Protein AF-A0A972X1H7-F1 (afdb_monomer_lite)

Structure (mmCIF, N/CA/C/O backbone):
data_AF-A0A972X1H7-F1
#
_entry.id   AF-A0A972X1H7-F1
#
loop_
_atom_site.group_PDB
_atom_site.id
_atom_site.type_symbol
_atom_site.label_atom_id
_atom_site.label_alt_id
_atom_site.label_comp_id
_atom_site.label_asym_id
_atom_site.label_entity_id
_atom_site.label_seq_id
_atom_site.pdbx_PDB_ins_code
_atom_site.Cartn_x
_atom_site.Cartn_y
_atom_site.Cartn_z
_atom_site.occupancy
_atom_site.B_iso_or_equiv
_atom_site.auth_seq_id
_atom_site.auth_comp_id
_atom_site.auth_asym_id
_atom_site.auth_atom_id
_atom_site.pdbx_PDB_model_num
ATOM 1 N N . MET A 1 1 ? -5.690 -9.363 20.607 1.00 67.50 1 MET A N 1
ATOM 2 C CA . MET A 1 1 ? -4.948 -9.889 19.438 1.00 67.50 1 MET A CA 1
ATOM 3 C C . MET A 1 1 ? -5.250 -8.950 18.288 1.00 67.50 1 MET A C 1
ATOM 5 O O . MET A 1 1 ? -6.423 -8.693 18.075 1.00 67.50 1 MET A O 1
ATOM 9 N N . ALA A 1 2 ? -4.241 -8.371 17.631 1.00 84.19 2 ALA A N 1
ATOM 10 C CA . ALA A 1 2 ? -4.492 -7.419 16.547 1.00 84.19 2 ALA A CA 1
ATOM 11 C C . ALA A 1 2 ? -5.138 -8.133 15.351 1.00 84.19 2 ALA A C 1
ATOM 13 O O . ALA A 1 2 ? -4.669 -9.194 14.931 1.00 84.19 2 ALA A O 1
ATOM 14 N N . MET A 1 3 ? -6.202 -7.545 14.819 1.00 92.31 3 MET A N 1
ATOM 15 C CA . MET A 1 3 ? -6.862 -7.983 13.600 1.00 92.31 3 MET A CA 1
ATOM 16 C C . MET A 1 3 ? -6.090 -7.494 12.382 1.00 92.31 3 MET A C 1
ATOM 18 O O . MET A 1 3 ? -5.528 -6.396 12.374 1.00 92.31 3 MET A O 1
ATOM 22 N N . ARG A 1 4 ? -6.061 -8.327 11.345 1.00 93.44 4 ARG A N 1
ATOM 23 C CA . ARG A 1 4 ? -5.330 -8.059 10.109 1.00 93.44 4 ARG A CA 1
ATOM 24 C C . ARG A 1 4 ? -6.189 -8.434 8.921 1.00 93.44 4 ARG A C 1
ATOM 26 O O . ARG A 1 4 ? -6.821 -9.488 8.931 1.00 93.44 4 ARG A O 1
ATOM 33 N N . TYR A 1 5 ? -6.170 -7.604 7.890 1.00 94.44 5 TYR A N 1
ATOM 34 C CA . TYR A 1 5 ? -6.835 -7.907 6.630 1.00 94.44 5 TYR A CA 1
ATOM 35 C C . TYR A 1 5 ? -5.953 -7.525 5.447 1.00 94.44 5 TYR A C 1
ATOM 37 O O . TYR A 1 5 ? -5.309 -6.479 5.446 1.00 94.44 5 TYR A O 1
ATOM 45 N N . ILE A 1 6 ? -5.918 -8.385 4.429 1.00 95.50 6 ILE A N 1
ATOM 46 C CA . ILE A 1 6 ? -5.107 -8.171 3.231 1.00 95.50 6 ILE A CA 1
ATOM 47 C C . ILE A 1 6 ? -6.014 -7.694 2.102 1.00 95.50 6 ILE A C 1
ATOM 49 O O . ILE A 1 6 ? -6.806 -8.456 1.549 1.00 95.50 6 ILE A O 1
ATOM 53 N N . ILE A 1 7 ? -5.833 -6.441 1.706 1.00 94.81 7 ILE A N 1
ATOM 54 C CA . ILE A 1 7 ? -6.472 -5.855 0.533 1.00 94.81 7 ILE A CA 1
ATOM 55 C C . ILE A 1 7 ? -5.593 -6.159 -0.680 1.00 94.81 7 ILE A C 1
ATOM 57 O O . ILE A 1 7 ? -4.472 -5.659 -0.787 1.00 94.81 7 ILE A O 1
ATOM 61 N N . ARG A 1 8 ? -6.089 -6.968 -1.620 1.00 94.62 8 ARG A N 1
ATOM 62 C CA . ARG A 1 8 ? -5.403 -7.212 -2.900 1.00 94.62 8 ARG A CA 1
ATOM 63 C C . ARG A 1 8 ? -5.686 -6.064 -3.867 1.00 94.62 8 ARG A C 1
ATOM 65 O O . ARG A 1 8 ? -6.845 -5.743 -4.117 1.00 94.62 8 ARG A O 1
ATOM 72 N N . ARG A 1 9 ? -4.641 -5.454 -4.433 1.00 93.50 9 ARG A N 1
ATOM 73 C CA . ARG A 1 9 ? -4.788 -4.340 -5.383 1.00 93.50 9 ARG A CA 1
ATOM 74 C C . ARG A 1 9 ? -5.001 -4.884 -6.795 1.00 93.50 9 ARG A C 1
ATOM 76 O O . ARG A 1 9 ? -4.234 -5.723 -7.253 1.00 93.50 9 ARG A O 1
ATOM 83 N N . GLN A 1 10 ? -6.016 -4.380 -7.500 1.00 89.06 10 GLN A N 1
ATOM 84 C CA . GLN A 1 10 ? -6.270 -4.764 -8.897 1.00 89.06 10 GLN A CA 1
ATOM 85 C C . GLN A 1 10 ? -5.233 -4.168 -9.859 1.00 89.06 10 GLN A C 1
ATOM 87 O O . GLN A 1 10 ? -4.756 -4.854 -10.757 1.00 89.06 10 GLN A O 1
ATOM 92 N N . ASN A 1 11 ? -4.854 -2.901 -9.659 1.00 91.94 11 ASN A N 1
ATOM 93 C CA . ASN A 1 11 ? -3.823 -2.231 -10.449 1.00 91.94 11 ASN A CA 1
ATOM 94 C C . ASN A 1 11 ? -2.556 -2.043 -9.607 1.00 91.94 11 ASN A C 1
ATOM 96 O O . ASN A 1 11 ? -2.388 -1.042 -8.913 1.00 91.94 11 ASN A O 1
ATOM 100 N N . THR A 1 12 ? -1.675 -3.041 -9.650 1.00 95.00 12 THR A N 1
ATOM 101 C CA . THR A 1 12 ? -0.489 -3.094 -8.789 1.00 95.00 12 THR A CA 1
ATOM 102 C C . THR A 1 12 ? 0.607 -2.105 -9.193 1.00 95.00 12 THR A C 1
ATOM 104 O O . THR A 1 12 ? 1.441 -1.759 -8.363 1.00 95.00 12 THR A O 1
ATOM 107 N N . GLU A 1 13 ? 0.621 -1.659 -10.452 1.00 94.12 13 GLU A N 1
ATOM 108 C CA . GLU A 1 13 ? 1.636 -0.757 -11.026 1.00 94.12 13 GLU A CA 1
ATOM 109 C C . GLU A 1 13 ? 1.281 0.725 -10.827 1.00 94.12 13 GLU A C 1
ATOM 111 O O . GLU A 1 13 ? 2.165 1.573 -10.711 1.00 94.12 13 GLU A O 1
ATOM 116 N N . ASN A 1 14 ? -0.010 1.060 -10.734 1.00 94.56 14 ASN A N 1
ATOM 117 C CA . ASN A 1 14 ? -0.428 2.415 -10.393 1.00 94.56 14 ASN A CA 1
ATOM 118 C C . ASN A 1 14 ? -0.206 2.666 -8.896 1.00 94.56 14 ASN A C 1
ATOM 120 O O . ASN A 1 14 ? -0.884 2.073 -8.065 1.00 94.56 14 ASN A O 1
ATOM 124 N N . LEU A 1 15 ? 0.734 3.548 -8.552 1.00 95.44 15 LEU A N 1
ATOM 125 C CA . LEU A 1 15 ? 1.052 3.920 -7.163 1.00 95.44 15 LEU A CA 1
ATOM 126 C C . LEU A 1 15 ? 0.582 5.345 -6.814 1.00 95.44 15 LEU A C 1
ATOM 128 O O . LEU A 1 15 ? 1.058 5.931 -5.847 1.00 95.44 15 LEU A O 1
ATOM 132 N N . THR A 1 16 ? -0.287 5.954 -7.627 1.00 93.62 16 THR A N 1
ATOM 133 C CA . THR A 1 16 ? -0.686 7.370 -7.484 1.00 93.62 16 THR A CA 1
ATOM 134 C C . THR A 1 16 ? -1.419 7.644 -6.171 1.00 93.62 16 THR A C 1
ATOM 136 O O . THR A 1 16 ? -1.173 8.656 -5.525 1.00 93.62 16 THR A O 1
ATOM 139 N N . ASP A 1 17 ? -2.311 6.741 -5.778 1.00 91.38 17 ASP A N 1
ATOM 140 C CA . ASP A 1 17 ? -2.990 6.716 -4.482 1.00 91.38 17 ASP A CA 1
ATOM 141 C C . ASP A 1 17 ? -1.985 6.626 -3.328 1.00 91.38 17 ASP A C 1
ATOM 143 O O . ASP A 1 17 ? -2.036 7.435 -2.405 1.00 91.38 17 ASP A O 1
ATOM 147 N N . ILE A 1 18 ? -1.016 5.713 -3.424 1.00 94.31 18 ILE A N 1
ATOM 148 C CA . ILE A 1 18 ? -0.030 5.499 -2.360 1.00 94.31 18 ILE A CA 1
ATOM 149 C C . ILE A 1 18 ? 0.928 6.690 -2.242 1.00 94.31 18 ILE A C 1
ATOM 151 O O . ILE A 1 18 ? 1.273 7.071 -1.133 1.00 94.31 18 ILE A O 1
ATOM 155 N N . ARG A 1 19 ? 1.310 7.341 -3.349 1.00 94.56 19 ARG A N 1
ATOM 156 C CA . ARG A 1 19 ? 2.132 8.571 -3.323 1.00 94.56 19 ARG A CA 1
ATOM 157 C C . ARG A 1 19 ? 1.447 9.748 -2.635 1.00 94.56 19 ARG A C 1
ATOM 159 O O . ARG A 1 19 ? 2.127 10.611 -2.092 1.00 94.56 19 ARG A O 1
ATOM 166 N N . ARG A 1 20 ? 0.112 9.810 -2.676 1.00 92.06 20 ARG A N 1
ATOM 167 C CA . ARG A 1 20 ? -0.646 10.837 -1.942 1.00 92.06 20 ARG A CA 1
ATOM 168 C C . ARG A 1 20 ? -0.607 10.585 -0.439 1.00 92.06 20 ARG A C 1
ATOM 170 O O . ARG A 1 20 ? -0.599 11.542 0.323 1.00 92.06 20 ARG A O 1
ATOM 177 N N . GLU A 1 21 ? -0.569 9.317 -0.043 1.00 90.88 21 GLU A N 1
ATOM 178 C CA . GLU A 1 21 ? -0.514 8.907 1.359 1.00 90.88 21 GLU A CA 1
ATOM 179 C C . GLU A 1 21 ? 0.912 8.973 1.930 1.00 90.88 21 GLU A C 1
ATOM 181 O O . GLU A 1 21 ? 1.131 9.425 3.050 1.00 90.88 21 GLU A O 1
ATOM 186 N N . VAL A 1 22 ? 1.894 8.538 1.141 1.00 94.31 22 VAL A N 1
ATOM 187 C CA . VAL A 1 22 ? 3.313 8.471 1.487 1.00 94.31 22 VAL A CA 1
ATOM 188 C C . VAL A 1 22 ? 4.055 9.480 0.616 1.00 94.31 22 VAL A C 1
ATOM 190 O O . VAL A 1 22 ? 4.527 9.167 -0.476 1.00 94.31 22 VAL A O 1
ATOM 193 N N . SER A 1 23 ? 4.157 10.719 1.091 1.00 90.94 23 SER A N 1
ATOM 194 C CA . SER A 1 23 ? 4.721 11.836 0.316 1.00 90.94 23 SER A CA 1
ATOM 195 C C . SER A 1 23 ? 6.190 11.640 -0.084 1.00 90.94 23 SER A C 1
ATOM 197 O O . SER A 1 23 ? 6.626 12.149 -1.112 1.00 90.94 23 SER A O 1
ATOM 199 N N . ASN A 1 24 ? 6.954 10.869 0.690 1.00 94.12 24 ASN A N 1
ATOM 200 C CA . ASN A 1 24 ? 8.348 10.518 0.416 1.00 94.12 24 ASN A CA 1
ATOM 201 C C . ASN A 1 24 ? 8.507 9.114 -0.202 1.00 94.12 24 ASN A C 1
ATOM 203 O O . ASN A 1 24 ? 9.587 8.530 -0.106 1.00 94.12 24 ASN A O 1
ATOM 207 N N . LEU A 1 25 ? 7.456 8.558 -0.820 1.00 95.69 25 LEU A N 1
ATOM 208 C CA . LEU A 1 25 ? 7.452 7.177 -1.315 1.00 95.69 25 LEU A CA 1
ATOM 209 C C . LEU A 1 25 ? 8.627 6.873 -2.247 1.00 95.69 25 LEU A C 1
ATOM 211 O O . LEU A 1 25 ? 9.315 5.875 -2.057 1.00 95.69 25 LEU A O 1
ATOM 215 N N . ASP A 1 26 ? 8.875 7.731 -3.236 1.00 93.81 26 ASP A N 1
ATOM 216 C CA . ASP A 1 26 ? 9.918 7.481 -4.235 1.00 93.81 26 ASP A CA 1
ATOM 217 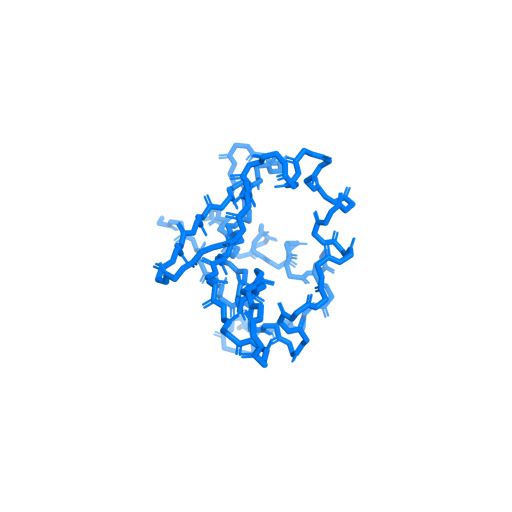C C . ASP A 1 26 ? 11.335 7.525 -3.615 1.00 93.81 26 ASP A C 1
ATOM 219 O O . ASP A 1 26 ? 12.240 6.851 -4.103 1.00 93.81 26 ASP A O 1
ATOM 223 N N . ILE A 1 27 ? 11.519 8.240 -2.495 1.00 94.88 27 ILE A N 1
ATOM 224 C CA . ILE A 1 27 ? 12.771 8.223 -1.719 1.00 94.88 27 ILE A CA 1
ATOM 225 C C . ILE A 1 27 ? 12.915 6.886 -0.985 1.00 94.88 27 ILE A C 1
ATOM 227 O O . ILE A 1 27 ? 13.981 6.284 -1.025 1.00 94.88 27 ILE A O 1
ATOM 231 N N . GLN A 1 28 ? 11.845 6.405 -0.342 1.00 95.31 28 GLN A N 1
ATOM 232 C CA . GLN A 1 28 ? 11.867 5.139 0.403 1.00 95.31 28 GLN A CA 1
ATOM 233 C C . GLN A 1 28 ? 12.049 3.913 -0.501 1.00 95.31 28 GLN A C 1
ATOM 235 O O . GLN A 1 28 ? 12.669 2.925 -0.107 1.00 95.31 28 GLN A O 1
ATOM 240 N N . LEU A 1 29 ? 11.470 3.957 -1.701 1.00 95.56 29 LEU A N 1
ATOM 241 C CA . LEU A 1 29 ? 11.554 2.868 -2.667 1.00 95.56 29 LEU A CA 1
ATOM 242 C C . LEU A 1 29 ? 12.886 2.838 -3.419 1.00 95.56 29 LEU A C 1
ATOM 244 O O . LEU A 1 29 ? 13.287 1.769 -3.873 1.00 95.56 29 LEU A O 1
ATOM 248 N N . GLU A 1 30 ? 13.568 3.977 -3.541 1.00 94.56 30 GLU A N 1
ATOM 249 C CA . GLU A 1 30 ? 14.798 4.113 -4.322 1.00 94.56 30 GLU A CA 1
ATOM 250 C C . GLU A 1 30 ? 14.604 3.670 -5.793 1.00 94.56 30 GLU A C 1
ATOM 252 O O . GLU A 1 30 ? 13.497 3.399 -6.282 1.00 94.56 30 GLU A O 1
ATOM 257 N N . LYS A 1 31 ? 15.704 3.600 -6.550 1.00 95.25 31 LYS A N 1
ATOM 258 C CA . LYS A 1 31 ? 15.674 3.111 -7.930 1.00 95.25 31 LYS A CA 1
ATOM 259 C C . LYS A 1 31 ? 15.347 1.603 -7.951 1.00 95.25 31 LYS A C 1
ATOM 261 O O . LYS A 1 3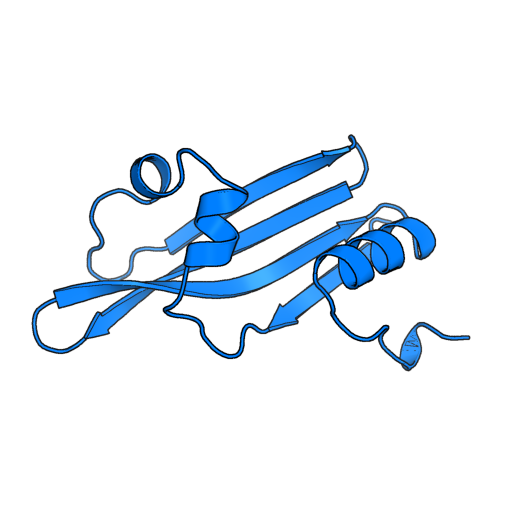1 ? 16.051 0.835 -7.294 1.00 95.25 31 LYS A O 1
ATOM 266 N N . PRO A 1 32 ? 14.346 1.152 -8.732 1.00 96.69 32 PRO A N 1
ATOM 267 C CA . PRO A 1 32 ? 14.000 -0.264 -8.822 1.00 96.69 32 PRO A CA 1
ATOM 268 C C . PRO A 1 32 ? 15.131 -1.090 -9.457 1.00 96.69 32 PRO A C 1
ATOM 270 O O . PRO A 1 32 ? 15.770 -0.661 -10.423 1.00 96.69 32 PRO A O 1
ATOM 273 N N . GLY A 1 33 ? 15.340 -2.294 -8.926 1.00 96.38 33 GLY A N 1
ATOM 274 C CA . GLY A 1 33 ? 16.314 -3.283 -9.391 1.00 96.38 33 GLY A CA 1
ATOM 275 C C . GLY A 1 33 ? 15.775 -4.706 -9.251 1.00 96.38 33 GLY A C 1
ATOM 276 O O . GLY A 1 33 ? 14.689 -4.900 -8.716 1.00 96.38 33 GLY A O 1
ATOM 277 N N . ASP A 1 34 ? 16.513 -5.696 -9.748 1.00 96.12 34 ASP A N 1
ATOM 278 C CA . ASP A 1 34 ? 16.071 -7.095 -9.739 1.00 96.12 34 ASP A CA 1
ATOM 279 C C . ASP A 1 34 ? 15.891 -7.635 -8.309 1.00 96.12 34 ASP A C 1
ATOM 281 O O . ASP A 1 34 ? 16.745 -7.446 -7.442 1.00 96.12 34 ASP A O 1
ATOM 285 N N . GLY A 1 35 ? 14.765 -8.305 -8.059 1.00 93.06 35 GLY A N 1
ATOM 286 C CA . GLY A 1 35 ? 14.478 -8.995 -6.801 1.00 93.06 35 GLY A CA 1
ATOM 287 C C . GLY A 1 35 ? 14.193 -8.097 -5.592 1.00 93.06 35 GLY A C 1
ATOM 288 O O . GLY A 1 35 ? 14.007 -8.608 -4.486 1.00 93.06 35 GLY A O 1
ATOM 289 N N . TYR A 1 36 ? 14.129 -6.775 -5.760 1.00 96.94 36 TYR A N 1
ATOM 290 C CA . TYR A 1 36 ? 13.922 -5.857 -4.639 1.00 96.94 36 TYR A CA 1
ATOM 291 C C . TYR A 1 36 ? 12.508 -5.954 -4.062 1.00 96.94 36 TYR A C 1
ATOM 293 O O . TYR A 1 36 ? 11.519 -6.063 -4.794 1.00 96.94 36 TYR A O 1
ATOM 301 N N . ARG A 1 37 ? 12.430 -5.870 -2.729 1.00 97.00 37 ARG A N 1
ATOM 302 C CA . ARG A 1 37 ? 11.198 -5.829 -1.933 1.00 97.00 37 ARG A CA 1
ATOM 303 C C . ARG A 1 37 ? 11.310 -4.763 -0.847 1.00 97.00 37 ARG A C 1
ATOM 305 O O . ARG A 1 37 ? 12.399 -4.543 -0.304 1.00 97.00 37 ARG A O 1
ATOM 312 N N . ARG A 1 38 ? 10.193 -4.107 -0.538 1.00 96.50 38 ARG A N 1
ATOM 313 C CA . ARG A 1 38 ? 10.072 -3.110 0.536 1.00 96.50 38 ARG A CA 1
ATOM 314 C C . ARG A 1 38 ? 8.687 -3.221 1.164 1.00 96.50 38 ARG A C 1
ATOM 316 O O . ARG A 1 38 ? 7.713 -3.467 0.460 1.00 96.50 38 ARG A O 1
ATOM 323 N N . ALA A 1 39 ? 8.612 -3.008 2.468 1.00 96.44 39 ALA A N 1
ATOM 324 C CA . ALA A 1 39 ? 7.357 -2.826 3.180 1.00 96.44 39 ALA A CA 1
ATOM 325 C C . ALA A 1 39 ? 7.377 -1.424 3.782 1.00 96.44 39 ALA A C 1
ATOM 327 O O . ALA A 1 39 ? 8.350 -1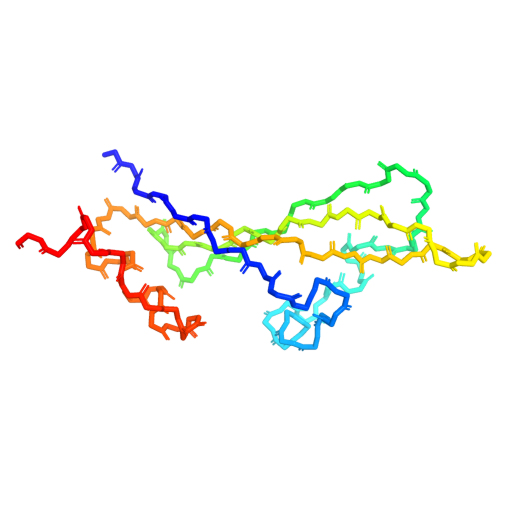.060 4.442 1.00 96.44 39 ALA A O 1
ATOM 328 N N . ILE A 1 40 ? 6.340 -0.639 3.511 1.00 96.88 40 ILE A N 1
ATOM 329 C CA . ILE A 1 40 ? 6.212 0.718 4.044 1.00 96.88 40 ILE A CA 1
ATOM 330 C C . ILE A 1 40 ? 4.967 0.751 4.908 1.00 96.88 40 ILE A C 1
ATOM 332 O O . ILE A 1 40 ? 3.871 0.485 4.421 1.00 96.88 40 ILE A O 1
ATOM 336 N N . GLU A 1 41 ? 5.148 1.061 6.186 1.00 95.81 41 GLU A N 1
ATOM 337 C CA . GLU A 1 41 ? 4.055 1.193 7.139 1.00 95.81 41 GLU A CA 1
ATOM 338 C C . GLU A 1 41 ? 3.634 2.656 7.279 1.00 95.81 41 GLU A C 1
ATOM 340 O O . GLU A 1 41 ? 4.463 3.556 7.422 1.00 95.81 41 GLU A O 1
ATOM 345 N N . VAL A 1 42 ? 2.324 2.881 7.260 1.00 96.12 42 VAL A N 1
ATOM 346 C CA . VAL A 1 42 ? 1.691 4.158 7.572 1.00 96.12 42 VAL A CA 1
ATOM 347 C C . VAL A 1 42 ? 0.814 3.956 8.797 1.00 96.12 42 VAL A C 1
ATOM 349 O O . VAL A 1 42 ? -0.205 3.267 8.733 1.00 96.12 42 VAL A O 1
ATOM 352 N N . ALA A 1 43 ? 1.212 4.559 9.914 1.00 95.25 43 ALA A N 1
ATOM 353 C CA . ALA A 1 43 ? 0.411 4.592 11.128 1.00 95.25 43 ALA A CA 1
ATOM 354 C C . ALA A 1 43 ? -0.605 5.740 11.055 1.00 95.25 43 ALA A C 1
ATOM 356 O O . ALA A 1 43 ? -0.237 6.901 10.882 1.00 95.25 43 ALA A O 1
ATOM 357 N N . TYR A 1 44 ? -1.886 5.411 11.207 1.00 93.25 44 TYR A N 1
ATOM 358 C CA . TYR A 1 44 ? -2.978 6.383 11.303 1.00 93.25 44 TYR A CA 1
ATOM 359 C C . TYR A 1 44 ? -3.254 6.773 12.750 1.00 93.25 44 TYR A C 1
ATOM 361 O O . TYR A 1 44 ? -3.540 7.928 13.052 1.00 93.25 44 TYR A O 1
ATOM 369 N N . THR A 1 45 ? -3.156 5.793 13.644 1.00 93.62 45 THR A N 1
ATOM 370 C CA . THR A 1 45 ? -3.204 5.942 15.100 1.00 93.62 45 THR A CA 1
ATOM 371 C C . THR A 1 45 ? -2.255 4.904 15.716 1.00 93.62 45 THR A C 1
ATOM 373 O O . THR A 1 45 ? -1.797 4.008 15.002 1.00 93.62 45 THR A O 1
ATOM 376 N N . PRO A 1 46 ? -1.985 4.941 17.036 1.00 92.44 46 PRO A N 1
ATOM 377 C CA . PRO A 1 46 ? -1.186 3.901 17.694 1.00 92.44 46 PRO A CA 1
ATOM 378 C C . PRO A 1 46 ? -1.742 2.475 17.544 1.00 92.44 46 PRO A C 1
ATOM 380 O O . PRO A 1 46 ? -1.005 1.511 17.717 1.00 92.44 46 PRO A O 1
ATOM 383 N N . SER A 1 47 ? -3.032 2.338 17.229 1.00 93.00 47 SER A N 1
ATOM 384 C CA . SER A 1 47 ? -3.740 1.061 17.108 1.00 93.00 47 SER A CA 1
ATOM 385 C C . SER A 1 47 ? -4.228 0.753 15.689 1.00 93.00 47 SER A C 1
ATOM 387 O O . SER A 1 47 ? -4.935 -0.238 15.503 1.00 93.00 47 SER A O 1
ATOM 389 N N . ARG A 1 48 ? -3.904 1.593 14.692 1.00 95.75 48 ARG A N 1
ATOM 390 C CA . ARG A 1 48 ? -4.360 1.452 13.299 1.00 95.75 48 ARG A CA 1
ATOM 391 C C . ARG A 1 48 ? -3.240 1.805 12.329 1.00 95.75 48 ARG A C 1
ATOM 393 O O . ARG A 1 48 ? -2.810 2.959 12.282 1.00 95.75 48 ARG A O 1
ATOM 400 N N . SER A 1 49 ? -2.828 0.851 11.503 1.00 96.75 49 SER A N 1
ATOM 401 C CA . SER A 1 49 ? -1.826 1.078 10.460 1.00 96.75 49 SER A CA 1
ATOM 402 C C . SER A 1 49 ? -2.143 0.330 9.166 1.00 96.75 49 SER A C 1
ATOM 404 O O . SER A 1 49 ? -2.972 -0.583 9.127 1.00 96.75 49 SER A O 1
ATOM 406 N N . ALA A 1 50 ? -1.512 0.766 8.079 1.00 97.06 50 ALA A N 1
ATOM 407 C CA . ALA A 1 50 ? -1.506 0.073 6.800 1.00 97.06 50 ALA A CA 1
ATOM 408 C C . ALA A 1 50 ? -0.067 -0.179 6.352 1.00 97.06 50 ALA A C 1
ATOM 410 O O . ALA A 1 50 ? 0.752 0.738 6.331 1.00 97.06 50 ALA A O 1
ATOM 411 N N . VAL A 1 51 ? 0.225 -1.412 5.952 1.00 97.06 51 VAL A N 1
ATOM 412 C CA . VAL A 1 51 ? 1.523 -1.829 5.427 1.00 97.06 51 VAL A CA 1
ATOM 413 C C . VAL A 1 51 ? 1.394 -2.093 3.932 1.00 97.06 51 VAL A C 1
ATOM 415 O O . VAL A 1 51 ? 0.704 -3.014 3.494 1.00 97.06 51 VAL A O 1
ATOM 418 N N . TYR A 1 52 ? 2.078 -1.279 3.137 1.00 97.38 52 TYR A N 1
ATOM 419 C CA . TYR A 1 52 ? 2.125 -1.383 1.684 1.00 97.38 52 TYR A CA 1
ATOM 420 C C . TYR A 1 52 ? 3.270 -2.311 1.276 1.00 97.38 52 TYR A C 1
ATOM 422 O O . TYR A 1 52 ? 4.436 -2.033 1.568 1.00 97.38 52 TYR A O 1
ATOM 430 N N . GLN A 1 53 ? 2.937 -3.414 0.601 1.00 97.25 53 GLN A N 1
ATOM 431 C CA . GLN A 1 53 ? 3.897 -4.453 0.228 1.00 97.25 53 GLN A CA 1
ATOM 432 C C . GLN A 1 53 ? 4.371 -4.265 -1.213 1.00 97.25 53 GLN A C 1
ATOM 434 O O . GLN A 1 53 ? 3.649 -4.559 -2.177 1.00 97.25 53 GLN A O 1
ATOM 439 N N . PHE A 1 54 ? 5.610 -3.800 -1.355 1.00 98.00 54 PHE A N 1
ATOM 440 C CA . PHE A 1 54 ? 6.236 -3.517 -2.636 1.00 98.00 54 PHE A CA 1
ATOM 441 C C . PHE A 1 54 ? 7.188 -4.620 -3.077 1.00 98.00 54 PHE A C 1
ATOM 443 O O . PHE A 1 54 ? 7.972 -5.173 -2.303 1.00 98.00 54 PHE A O 1
ATOM 450 N N . SER A 1 55 ? 7.175 -4.878 -4.377 1.00 97.75 55 SER A N 1
ATOM 451 C CA . SER A 1 55 ? 8.166 -5.705 -5.056 1.00 97.75 55 SER A CA 1
ATOM 452 C C . SER A 1 55 ? 8.492 -5.106 -6.413 1.00 97.75 55 SER A C 1
ATOM 454 O O . SER A 1 55 ? 7.746 -4.277 -6.934 1.00 97.75 55 SER A O 1
ATOM 456 N N . THR A 1 56 ? 9.618 -5.502 -6.980 1.00 98.00 56 THR A N 1
ATOM 457 C CA . THR A 1 56 ? 9.999 -5.101 -8.330 1.00 98.00 56 THR A CA 1
ATOM 458 C C . THR A 1 56 ? 9.550 -6.128 -9.356 1.00 98.00 56 THR A C 1
ATOM 460 O O . THR A 1 56 ? 9.533 -7.334 -9.110 1.00 98.00 56 THR A O 1
ATOM 463 N N . LYS A 1 57 ? 9.172 -5.633 -10.532 1.00 96.00 57 LYS A N 1
ATOM 464 C CA . LYS A 1 57 ? 8.773 -6.435 -11.688 1.00 96.00 57 LYS A CA 1
ATOM 465 C C . LYS A 1 57 ? 9.508 -5.923 -12.920 1.00 96.00 57 LYS A C 1
ATOM 467 O O . LYS A 1 57 ? 9.643 -4.713 -13.104 1.00 96.00 57 LYS A O 1
ATOM 472 N N . LYS A 1 58 ? 9.972 -6.838 -13.771 1.00 96.50 58 LYS A N 1
ATOM 473 C CA . LYS A 1 58 ? 10.591 -6.486 -15.051 1.00 96.50 58 LYS A CA 1
ATOM 474 C C . LYS A 1 58 ? 9.507 -6.186 -16.083 1.00 96.50 58 LYS A C 1
ATOM 476 O O . LYS A 1 58 ? 8.631 -7.019 -16.313 1.00 96.50 58 LYS A O 1
ATOM 481 N N . VAL A 1 59 ? 9.579 -5.019 -16.713 1.00 94.38 59 VAL A N 1
ATOM 482 C CA . VAL A 1 59 ? 8.699 -4.598 -17.809 1.00 94.38 59 V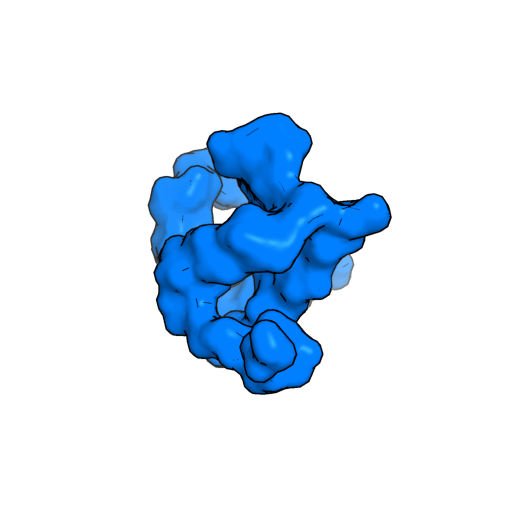AL A CA 1
ATOM 483 C C . VAL A 1 59 ? 9.586 -4.183 -18.979 1.00 94.38 59 VAL A C 1
ATOM 485 O O . VAL A 1 59 ? 10.239 -3.139 -18.957 1.00 94.38 59 VAL A O 1
ATOM 488 N N . GLY A 1 60 ? 9.672 -5.052 -19.988 1.00 93.75 60 GLY A N 1
ATOM 489 C CA . GLY A 1 60 ? 10.636 -4.905 -21.078 1.00 93.75 60 GLY A CA 1
ATOM 490 C C . GLY A 1 60 ? 12.079 -4.941 -20.561 1.00 93.75 60 GLY A C 1
ATOM 491 O O . GLY A 1 60 ? 12.527 -5.942 -19.998 1.00 93.75 60 GLY A O 1
ATOM 492 N N . THR A 1 61 ? 12.809 -3.843 -20.754 1.00 94.88 61 THR A N 1
ATOM 493 C CA . THR A 1 61 ? 14.202 -3.676 -20.305 1.00 94.88 61 THR A CA 1
ATOM 494 C C . THR A 1 61 ? 14.334 -2.956 -18.961 1.00 94.88 61 THR A C 1
ATOM 496 O O . THR A 1 61 ? 15.439 -2.884 -18.427 1.00 94.88 61 THR A O 1
ATOM 499 N N . ALA A 1 62 ? 13.235 -2.448 -18.398 1.00 95.31 62 ALA A N 1
ATOM 500 C CA . ALA A 1 62 ? 13.232 -1.687 -17.154 1.00 95.31 62 ALA A CA 1
ATOM 501 C C . ALA A 1 62 ? 12.655 -2.496 -15.984 1.00 95.31 62 ALA A C 1
ATOM 503 O O . ALA A 1 62 ? 11.846 -3.408 -16.165 1.00 95.31 62 ALA A O 1
ATOM 504 N N . TRP A 1 63 ? 13.056 -2.126 -14.770 1.00 97.44 63 TRP A N 1
ATOM 505 C CA . TRP A 1 63 ? 12.425 -2.578 -13.533 1.00 97.44 63 TRP A CA 1
ATOM 506 C C . TRP A 1 63 ? 11.471 -1.500 -13.036 1.00 97.44 63 TRP A C 1
ATOM 508 O O . TRP A 1 63 ? 11.796 -0.315 -13.087 1.00 97.44 63 TRP A O 1
ATOM 518 N N . VAL A 1 64 ? 10.305 -1.909 -12.546 1.00 96.50 64 VAL A N 1
ATOM 519 C CA . VAL A 1 64 ? 9.310 -1.012 -11.948 1.00 96.50 64 VAL A CA 1
ATOM 520 C C . VAL A 1 64 ? 8.905 -1.520 -10.574 1.00 96.50 64 VAL A C 1
ATOM 522 O O . VAL A 1 64 ? 8.929 -2.725 -10.318 1.00 96.50 64 VAL A O 1
ATOM 525 N N . TRP A 1 65 ? 8.513 -0.600 -9.698 1.00 97.88 65 TRP A N 1
ATOM 526 C CA . TRP A 1 65 ? 7.894 -0.935 -8.423 1.00 97.88 65 TRP A CA 1
ATOM 527 C C . TRP A 1 65 ? 6.417 -1.263 -8.615 1.00 97.88 65 TRP A C 1
ATOM 529 O O . TRP A 1 65 ? 5.688 -0.527 -9.278 1.00 97.88 65 TRP A O 1
ATOM 539 N N . ILE A 1 66 ? 5.975 -2.350 -7.992 1.00 97.44 66 ILE A N 1
ATOM 540 C CA . ILE A 1 66 ? 4.569 -2.727 -7.886 1.00 97.44 66 ILE A CA 1
ATOM 541 C C . ILE A 1 66 ? 4.192 -2.885 -6.419 1.00 97.44 66 ILE A C 1
ATOM 543 O O . ILE A 1 66 ? 4.987 -3.375 -5.620 1.00 97.44 66 ILE A O 1
ATOM 547 N N . CYS A 1 67 ? 2.964 -2.514 -6.074 1.00 97.69 67 CYS A N 1
ATOM 548 C CA . CYS A 1 67 ? 2.359 -2.793 -4.778 1.00 97.69 67 CYS A CA 1
ATOM 549 C C . CYS A 1 67 ? 1.195 -3.760 -4.985 1.00 97.69 67 CYS A C 1
ATOM 551 O O . CYS A 1 67 ? 0.188 -3.401 -5.601 1.00 97.69 67 CYS A O 1
ATOM 553 N N . SER A 1 68 ? 1.369 -4.998 -4.524 1.00 94.31 68 SER A N 1
ATOM 554 C CA . SER A 1 68 ? 0.424 -6.094 -4.789 1.00 94.31 68 SER A CA 1
ATOM 555 C C . SER A 1 68 ? -0.721 -6.145 -3.782 1.00 94.31 68 SER A C 1
ATOM 557 O O . SER A 1 68 ? -1.859 -6.471 -4.131 1.00 94.31 68 SER A O 1
ATOM 559 N N . CYS A 1 69 ? -0.438 -5.780 -2.536 1.00 96.31 69 CYS A N 1
ATOM 560 C CA . CYS A 1 69 ? -1.418 -5.755 -1.473 1.00 96.31 69 CYS A CA 1
ATOM 561 C C . CYS A 1 69 ? -1.099 -4.694 -0.420 1.00 96.31 69 CYS A C 1
ATOM 563 O O . CYS A 1 69 ? 0.022 -4.187 -0.322 1.00 96.31 69 CYS A O 1
ATOM 565 N N . ILE A 1 70 ? -2.130 -4.381 0.356 1.00 96.69 70 ILE A N 1
ATOM 566 C CA . ILE A 1 70 ? -2.074 -3.530 1.539 1.00 96.69 70 ILE A CA 1
ATOM 567 C C . ILE A 1 70 ? -2.546 -4.397 2.704 1.00 96.69 70 ILE A C 1
ATOM 569 O O . ILE A 1 70 ? -3.657 -4.926 2.664 1.00 96.69 70 ILE A O 1
ATOM 573 N N . GLU A 1 71 ? -1.705 -4.582 3.713 1.00 96.81 71 GLU A N 1
ATOM 574 C CA . GLU A 1 71 ? -2.105 -5.208 4.974 1.00 96.81 71 GLU A CA 1
ATOM 575 C C . GLU A 1 71 ? -2.604 -4.108 5.904 1.00 96.81 71 GLU A C 1
ATOM 577 O O . GLU A 1 71 ? -1.841 -3.227 6.286 1.00 96.81 71 GLU A O 1
ATOM 582 N N . VAL A 1 72 ? -3.889 -4.130 6.246 1.00 96.25 72 VAL A N 1
ATOM 583 C CA . VAL A 1 72 ? -4.452 -3.227 7.252 1.00 96.25 72 VAL A CA 1
ATOM 584 C C . VAL A 1 72 ? -4.458 -3.924 8.602 1.00 96.25 72 VAL A C 1
ATOM 586 O O . VAL A 1 72 ? -4.852 -5.088 8.704 1.00 96.25 72 VAL A O 1
ATOM 589 N N . VAL A 1 73 ? -4.003 -3.215 9.630 1.00 95.56 73 VAL A N 1
ATOM 590 C CA . VAL A 1 73 ? -3.848 -3.728 10.990 1.00 95.56 73 VAL A CA 1
ATOM 591 C C . VAL A 1 73 ? -4.638 -2.839 11.939 1.00 95.56 73 VAL A C 1
ATOM 593 O O . VAL A 1 73 ? -4.495 -1.616 11.914 1.00 95.56 73 VAL A O 1
ATOM 596 N N . ALA A 1 74 ? -5.473 -3.454 12.774 1.00 95.69 74 ALA A N 1
ATOM 597 C CA . ALA A 1 74 ? -6.260 -2.767 13.790 1.00 95.69 74 ALA A CA 1
ATOM 598 C C . ALA A 1 74 ? -6.360 -3.594 15.076 1.00 95.69 74 ALA A C 1
ATOM 600 O O . ALA A 1 74 ? -6.226 -4.814 15.060 1.00 95.69 74 ALA A O 1
ATOM 601 N N . GLU A 1 75 ? -6.621 -2.948 16.208 1.00 94.06 75 GLU A N 1
ATOM 602 C CA . GLU A 1 75 ? -6.792 -3.645 17.491 1.00 94.06 75 GLU A CA 1
ATOM 603 C C . GLU A 1 75 ? -8.103 -4.449 17.583 1.00 94.06 75 GLU A C 1
ATOM 605 O O . GLU A 1 75 ? -8.143 -5.477 18.257 1.00 94.06 75 GLU A O 1
ATOM 610 N N . ASN A 1 76 ? -9.156 -4.002 16.889 1.00 92.12 76 ASN A N 1
ATOM 611 C CA . ASN A 1 76 ? -10.507 -4.567 16.934 1.00 92.12 76 ASN A CA 1
ATOM 612 C C . ASN A 1 76 ? -11.249 -4.423 15.586 1.00 92.12 76 ASN A C 1
ATOM 614 O O . 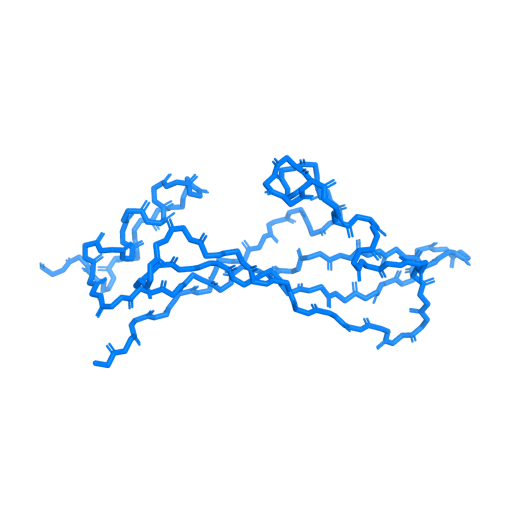ASN A 1 76 ? -10.751 -3.779 14.656 1.00 92.12 76 ASN A O 1
ATOM 618 N N . GLU A 1 77 ? -12.447 -5.011 15.492 1.00 91.75 77 GLU A N 1
ATOM 619 C CA . GLU A 1 77 ? -13.277 -5.031 14.274 1.00 91.75 77 GLU A CA 1
ATOM 620 C C . GLU A 1 77 ? -13.690 -3.635 13.820 1.00 91.75 77 GLU A C 1
ATOM 622 O O . GLU A 1 77 ? -13.593 -3.310 12.640 1.00 91.75 77 GLU A O 1
ATOM 627 N N . GLU A 1 78 ? -14.082 -2.775 14.759 1.00 91.88 78 GLU A N 1
ATOM 628 C CA . GLU A 1 78 ? -14.464 -1.393 14.470 1.00 91.88 78 GLU A CA 1
ATOM 629 C C . GLU A 1 78 ? -13.312 -0.623 13.803 1.00 91.88 78 GLU A C 1
ATOM 631 O O . GLU A 1 78 ? -13.489 0.049 12.780 1.00 91.88 78 GLU A O 1
ATOM 636 N N . GLY A 1 79 ? -12.100 -0.757 14.348 1.00 93.31 79 GLY A N 1
ATOM 637 C CA . GLY A 1 79 ? -10.898 -0.168 13.774 1.00 93.31 79 GLY A CA 1
ATOM 638 C C . GLY A 1 79 ? -10.574 -0.747 12.400 1.00 93.31 79 GLY A C 1
ATOM 639 O O . GLY A 1 79 ? -10.215 0.007 11.494 1.00 93.31 79 GLY A O 1
ATOM 640 N N . LEU A 1 80 ? -10.752 -2.059 12.224 1.00 93.88 80 LEU A N 1
ATOM 641 C CA . LEU A 1 80 ? -10.541 -2.726 10.944 1.00 93.88 80 LEU A CA 1
ATOM 642 C C . LEU A 1 80 ? -11.522 -2.202 9.887 1.00 93.88 80 LEU A C 1
ATOM 644 O O . LEU A 1 80 ? -11.097 -1.785 8.813 1.00 93.88 80 LEU A O 1
ATOM 648 N N . PHE A 1 81 ? -12.818 -2.147 10.197 1.00 93.88 81 PHE A N 1
ATOM 649 C CA . PHE A 1 81 ? -13.854 -1.646 9.292 1.00 93.88 81 PHE A CA 1
ATOM 650 C C . PHE A 1 81 ? -13.665 -0.176 8.939 1.00 93.88 81 PHE A C 1
ATOM 652 O O . PHE A 1 81 ? -13.853 0.186 7.779 1.00 93.88 81 PHE A O 1
ATOM 659 N N . THR A 1 82 ? -13.216 0.644 9.891 1.00 93.81 82 THR A N 1
ATOM 660 C CA . THR A 1 82 ? -12.854 2.043 9.619 1.00 93.81 82 THR A CA 1
ATOM 661 C C . THR A 1 82 ? -11.744 2.134 8.564 1.00 93.81 82 THR A C 1
ATOM 663 O O . THR A 1 82 ? -11.805 2.966 7.656 1.00 93.81 82 THR A O 1
ATOM 666 N N . LEU A 1 83 ? -10.723 1.271 8.647 1.00 94.19 83 LEU A N 1
ATOM 667 C CA . LEU A 1 83 ? -9.660 1.227 7.640 1.00 94.19 83 LEU A CA 1
ATOM 668 C C . LEU A 1 83 ? -10.187 0.732 6.291 1.00 94.19 83 LEU A C 1
ATOM 670 O O . LEU A 1 83 ? -9.880 1.340 5.268 1.00 94.19 83 LEU A O 1
ATOM 674 N N . LEU A 1 84 ? -11.005 -0.322 6.265 1.00 93.31 84 LEU A N 1
ATOM 675 C CA . LEU A 1 84 ? -11.583 -0.830 5.016 1.00 93.31 84 LEU A CA 1
ATOM 676 C C . LEU A 1 84 ? -12.434 0.224 4.300 1.00 93.31 84 LEU A C 1
ATOM 678 O O . LEU A 1 84 ? -12.311 0.375 3.085 1.00 93.31 84 LEU A O 1
ATOM 682 N N . GLU A 1 85 ? -13.213 1.010 5.042 1.00 93.56 85 GLU A N 1
ATOM 683 C CA . GLU A 1 85 ? -13.980 2.129 4.494 1.00 93.56 85 GLU A CA 1
ATOM 684 C C . GLU A 1 85 ? -13.066 3.209 3.894 1.00 93.56 85 GLU A C 1
ATOM 686 O O . GLU A 1 85 ? -13.287 3.639 2.758 1.00 93.56 85 GLU A O 1
ATOM 691 N N . LYS A 1 86 ? -11.975 3.581 4.583 1.00 91.31 86 LYS A N 1
ATOM 692 C CA . LYS A 1 86 ? -10.957 4.503 4.042 1.00 91.31 86 LYS A CA 1
ATOM 693 C C . LYS A 1 86 ? -10.372 3.997 2.718 1.00 91.31 86 LYS A C 1
ATOM 695 O O . LYS A 1 86 ? -10.170 4.792 1.799 1.00 91.31 86 LYS A O 1
ATOM 700 N N . PHE A 1 87 ? -10.124 2.691 2.604 1.00 91.56 87 PHE A N 1
ATOM 701 C CA . PHE A 1 87 ? -9.631 2.061 1.375 1.00 91.56 87 PHE A CA 1
ATOM 702 C C . PHE A 1 87 ? -10.733 1.733 0.355 1.00 91.56 87 PHE A C 1
ATOM 704 O O . PHE A 1 87 ? -10.418 1.234 -0.725 1.00 91.56 87 PHE A O 1
ATOM 711 N N . LYS A 1 88 ? -12.001 2.049 0.654 1.00 90.88 88 LYS A N 1
ATOM 712 C CA . LYS A 1 88 ? -13.174 1.758 -0.188 1.00 90.88 88 LYS A CA 1
ATOM 713 C C . LYS A 1 88 ? -13.294 0.273 -0.542 1.00 90.88 88 LYS A C 1
ATOM 715 O O . LYS A 1 88 ? -13.620 -0.082 -1.673 1.00 90.88 88 LYS A O 1
ATOM 720 N N . VAL A 1 89 ? -12.997 -0.587 0.427 1.00 90.25 89 VAL A N 1
ATOM 721 C CA . VAL A 1 89 ? -13.098 -2.043 0.312 1.00 90.25 89 VAL A CA 1
ATOM 722 C C . VAL A 1 89 ? -14.346 -2.505 1.047 1.00 90.25 89 VAL A C 1
ATOM 724 O O . VAL A 1 89 ? -14.621 -2.057 2.159 1.00 90.25 89 VAL A O 1
ATOM 727 N N . GLU A 1 90 ? -15.102 -3.405 0.424 1.00 87.38 90 GLU A N 1
ATOM 728 C CA . GLU A 1 90 ? -16.267 -4.015 1.060 1.00 87.38 90 GLU A CA 1
ATOM 729 C C . GLU A 1 90 ? -15.871 -4.760 2.337 1.00 87.38 90 GLU A C 1
ATOM 731 O O . GLU A 1 90 ? -14.817 -5.404 2.414 1.00 87.38 90 GLU A O 1
ATOM 736 N N . LYS A 1 91 ? -16.733 -4.673 3.354 1.00 86.62 91 LYS A N 1
ATOM 737 C CA . LYS A 1 91 ? -16.522 -5.389 4.610 1.00 86.62 91 LYS A CA 1
ATOM 738 C C . LYS A 1 91 ? -16.587 -6.898 4.338 1.00 86.62 91 LYS A C 1
ATOM 740 O O . LYS A 1 91 ? -17.509 -7.339 3.649 1.00 86.62 91 LYS A O 1
ATOM 745 N N . PRO A 1 92 ? -15.653 -7.705 4.861 1.00 81.88 92 PRO A N 1
ATOM 746 C CA . PRO A 1 92 ? -15.656 -9.135 4.613 1.00 81.88 92 PRO A CA 1
ATOM 747 C C . PRO A 1 92 ? -16.880 -9.754 5.279 1.00 81.88 92 PRO A C 1
ATOM 749 O O . PRO A 1 92 ? -17.077 -9.582 6.477 1.00 81.88 92 PRO A O 1
ATOM 752 N N . SER A 1 93 ? -17.687 -10.490 4.517 1.00 82.25 93 SER A N 1
ATOM 753 C CA . SER A 1 93 ? -18.964 -11.037 4.998 1.00 82.25 93 SER A CA 1
ATOM 754 C C . SER A 1 93 ? -18.829 -11.961 6.210 1.00 82.25 93 SER A C 1
ATOM 756 O O . SER A 1 93 ? -19.746 -12.048 7.006 1.00 82.25 93 SER A O 1
ATOM 758 N N . HIS A 1 94 ? -17.680 -12.618 6.370 1.00 78.94 94 HIS A N 1
ATOM 759 C CA . HIS A 1 94 ? -17.368 -13.490 7.508 1.00 78.94 94 HIS A CA 1
ATOM 760 C C . HIS A 1 94 ? -16.988 -12.735 8.794 1.00 78.94 94 HIS A C 1
ATOM 762 O O . HIS A 1 94 ? -16.655 -13.374 9.783 1.00 78.94 94 HIS A O 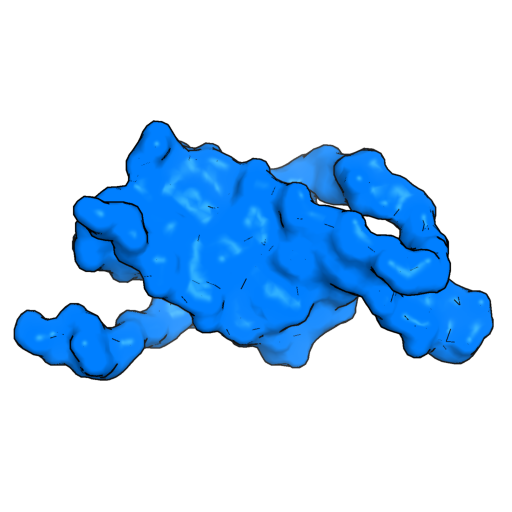1
ATOM 768 N N . LEU A 1 95 ? -16.949 -11.401 8.752 1.00 78.06 95 LEU A N 1
ATOM 769 C CA . LEU A 1 95 ? -16.773 -10.529 9.918 1.00 78.06 95 LEU A CA 1
ATOM 770 C C . LEU A 1 95 ? -18.060 -9.744 10.233 1.00 78.06 95 LEU A C 1
ATOM 772 O O . LEU A 1 95 ? -18.068 -8.919 11.136 1.00 78.06 95 LEU A O 1
ATOM 776 N N . LEU A 1 96 ? -19.121 -9.934 9.443 1.00 74.31 96 LEU A N 1
ATOM 777 C CA . LEU A 1 96 ? -20.425 -9.300 9.628 1.00 74.31 96 LEU A CA 1
ATOM 778 C C . LEU A 1 96 ? -21.355 -10.294 10.338 1.00 74.31 96 LEU A C 1
ATOM 780 O O . LEU A 1 96 ? -22.306 -10.772 9.723 1.00 74.31 96 LEU A O 1
ATOM 784 N N . ASP A 1 97 ? -21.029 -10.646 11.581 1.00 60.69 97 ASP A N 1
ATOM 785 C CA . ASP A 1 97 ? -21.916 -11.429 12.456 1.00 60.69 97 ASP A CA 1
ATOM 786 C C . ASP A 1 97 ? -22.870 -10.513 13.245 1.00 60.69 97 ASP A C 1
ATOM 788 O O . ASP A 1 97 ? -22.423 -9.443 13.727 1.00 60.69 97 ASP A O 1
#

Foldseek 3Di:
DKDKDKAFDPFFQDCVVVCVQVVCVCVQQDADDPFDWDWDWDDPDPFKIKIFTWTWDDDPPGIGITTGIIMIIGRDPVRVVVVCVVVVHDDDPVSVD

pLDDT: mean 93.0, std 5.98, range [60.69, 98.0]

Sequence (97 aa):
MAMRYIIRRQNTENLTDIRREVSNLDIQLEKPGDGYRRAIEVAYTPSRSAVYQFSTKKVGTAWVWICSCIEVVAENEEGLFTLLEKFKVEKPSHLLD

Secondary structure (DSSP, 8-state):
--EEEEEE-S-SS--HHHHHH-TTHHHHH-S--TT-EEEEEEEEETTEEEEEEEEEEEETTEEEEEEEEEEEEESSHHHHHHHHHHTTPPPPGGG--

Radius of gyration: 14.58 Å; chains: 1; bounding box: 38×25×40 Å